Protein AF-A0A4V3RSJ5-F1 (afdb_monomer_lite)

Structure (mmCIF, N/CA/C/O backbone):
data_AF-A0A4V3RSJ5-F1
#
_entry.id   AF-A0A4V3RSJ5-F1
#
loop_
_atom_site.group_PDB
_atom_site.id
_atom_site.type_symbol
_atom_site.label_atom_id
_atom_site.label_alt_id
_atom_site.label_comp_id
_atom_site.label_asym_id
_atom_site.label_entity_id
_atom_site.label_seq_id
_atom_site.pdbx_PDB_ins_code
_atom_site.Cartn_x
_atom_site.Cartn_y
_atom_site.Cartn_z
_atom_site.occupancy
_atom_site.B_iso_or_equiv
_atom_site.auth_seq_id
_atom_site.auth_comp_id
_atom_site.auth_asym_id
_atom_site.auth_atom_id
_atom_site.pdbx_PDB_model_num
ATOM 1 N N . GLY A 1 1 ? -5.827 9.770 -7.055 1.00 69.62 1 GLY A N 1
ATOM 2 C CA . GLY A 1 1 ? -4.522 9.145 -6.762 1.00 69.62 1 GLY A CA 1
ATOM 3 C C . GLY A 1 1 ? -3.580 9.377 -7.926 1.00 69.62 1 GLY A C 1
ATOM 4 O O . GLY A 1 1 ? -4.054 9.429 -9.053 1.00 69.62 1 GLY A O 1
ATOM 5 N N . CYS A 1 2 ? -2.282 9.548 -7.668 1.00 79.81 2 CYS A N 1
ATOM 6 C CA . CYS A 1 2 ? -1.263 9.577 -8.724 1.00 79.81 2 CYS A CA 1
ATOM 7 C C . CYS A 1 2 ? -1.087 8.171 -9.331 1.00 79.81 2 CYS A C 1
ATOM 9 O O . CYS A 1 2 ? -1.341 7.168 -8.660 1.00 79.81 2 CYS A O 1
ATOM 11 N N . GLN A 1 3 ? -0.673 8.079 -10.597 1.00 91.38 3 GLN A N 1
ATOM 12 C CA . GLN A 1 3 ? -0.390 6.790 -11.230 1.00 91.38 3 GLN A CA 1
ATOM 13 C C . GLN A 1 3 ? 0.915 6.197 -10.683 1.00 91.38 3 GLN A C 1
ATOM 15 O O . GLN A 1 3 ? 1.935 6.875 -10.652 1.00 91.38 3 GLN A O 1
ATOM 20 N N . TRP A 1 4 ? 0.927 4.898 -10.365 1.00 92.12 4 TRP A N 1
ATOM 21 C CA . TRP A 1 4 ? 2.132 4.189 -9.899 1.00 92.12 4 TRP A CA 1
ATOM 22 C C . TRP A 1 4 ? 3.332 4.327 -10.844 1.00 92.12 4 TRP A C 1
ATOM 24 O O . TRP A 1 4 ? 4.472 4.360 -10.399 1.00 92.12 4 TRP A O 1
ATOM 34 N N . LYS A 1 5 ? 3.079 4.441 -12.153 1.00 91.81 5 LYS A N 1
ATOM 35 C CA . LYS A 1 5 ? 4.123 4.612 -13.175 1.00 91.81 5 LYS A CA 1
ATOM 36 C C . LYS A 1 5 ? 4.846 5.962 -13.097 1.00 91.81 5 LYS A C 1
ATOM 38 O O . LYS A 1 5 ? 5.887 6.097 -13.723 1.00 91.81 5 LYS A O 1
ATOM 43 N N . LEU A 1 6 ? 4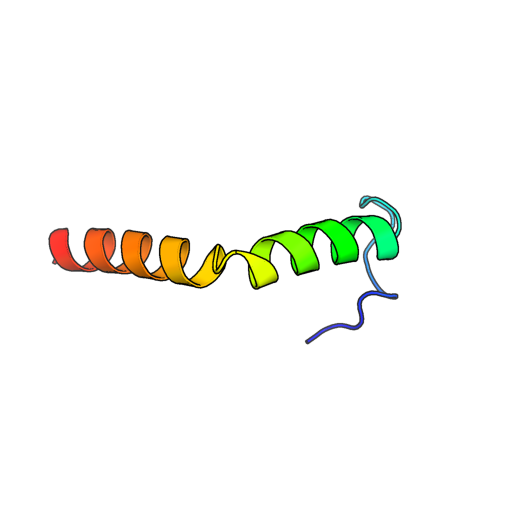.298 6.929 -12.361 1.00 94.62 6 LEU A N 1
ATOM 44 C CA . LEU A 1 6 ? 4.848 8.275 -12.179 1.00 94.62 6 LEU A CA 1
ATOM 45 C C . LEU A 1 6 ? 5.600 8.424 -10.848 1.00 94.62 6 LEU A C 1
ATOM 47 O O . LEU A 1 6 ? 5.789 9.537 -10.365 1.00 94.62 6 LEU A O 1
ATOM 51 N N . LEU A 1 7 ? 5.987 7.311 -10.222 1.00 92.69 7 LEU A N 1
ATOM 52 C CA . LEU A 1 7 ? 6.773 7.346 -8.996 1.00 92.69 7 LEU A CA 1
ATOM 53 C C . LEU A 1 7 ? 8.135 8.025 -9.254 1.00 92.69 7 LEU A C 1
ATOM 55 O O . LEU A 1 7 ? 8.742 7.745 -10.291 1.00 92.69 7 LEU A O 1
ATOM 59 N N . PRO A 1 8 ? 8.630 8.887 -8.343 1.00 94.69 8 PRO A N 1
ATOM 60 C CA . PRO A 1 8 ? 9.955 9.484 -8.478 1.00 94.69 8 PRO A CA 1
ATOM 61 C C . PRO A 1 8 ? 11.059 8.427 -8.587 1.00 94.69 8 PRO A C 1
ATOM 63 O O . PRO A 1 8 ? 10.951 7.342 -8.014 1.00 94.69 8 PRO A O 1
ATOM 66 N N . ASN A 1 9 ? 12.143 8.771 -9.283 1.00 91.88 9 ASN A N 1
ATOM 67 C CA . ASN A 1 9 ? 13.256 7.850 -9.541 1.00 91.88 9 ASN A CA 1
ATOM 68 C C . ASN A 1 9 ? 14.060 7.477 -8.286 1.00 91.88 9 ASN A C 1
ATOM 70 O O . ASN A 1 9 ? 14.799 6.498 -8.321 1.00 91.88 9 ASN A O 1
ATOM 74 N N . ASP A 1 10 ? 13.892 8.214 -7.186 1.00 96.44 10 ASP A N 1
ATOM 75 C CA . ASP A 1 10 ? 14.534 7.909 -5.901 1.00 96.44 10 ASP A CA 1
ATOM 76 C C . ASP A 1 10 ? 13.914 6.685 -5.205 1.00 96.44 10 ASP A C 1
ATOM 78 O O . ASP A 1 10 ? 14.473 6.146 -4.250 1.00 96.44 10 ASP A O 1
ATOM 82 N N . PHE A 1 11 ? 12.758 6.213 -5.681 1.00 94.25 11 PHE A N 1
ATOM 83 C CA . PHE A 1 11 ? 12.131 4.988 -5.201 1.00 94.25 11 PHE A CA 1
ATOM 84 C C . PHE A 1 11 ? 12.529 3.772 -6.052 1.00 94.25 11 PHE A C 1
ATOM 86 O O . PHE A 1 11 ? 12.857 3.896 -7.235 1.00 94.25 11 PHE A O 1
ATOM 93 N N . PRO A 1 12 ? 12.407 2.547 -5.503 1.00 95.25 12 PRO A N 1
ATOM 94 C CA . PRO A 1 12 ? 12.457 1.332 -6.308 1.00 95.25 12 PRO A CA 1
ATOM 95 C C . PRO A 1 12 ? 11.429 1.357 -7.448 1.00 95.25 12 PRO A C 1
ATOM 97 O O . PRO A 1 12 ? 10.410 2.047 -7.377 1.00 95.25 12 PRO A O 1
ATOM 100 N N . LYS A 1 13 ? 11.649 0.534 -8.484 1.00 95.06 13 LYS A N 1
ATOM 101 C CA . LYS A 1 13 ? 10.720 0.407 -9.623 1.00 95.06 13 LYS A CA 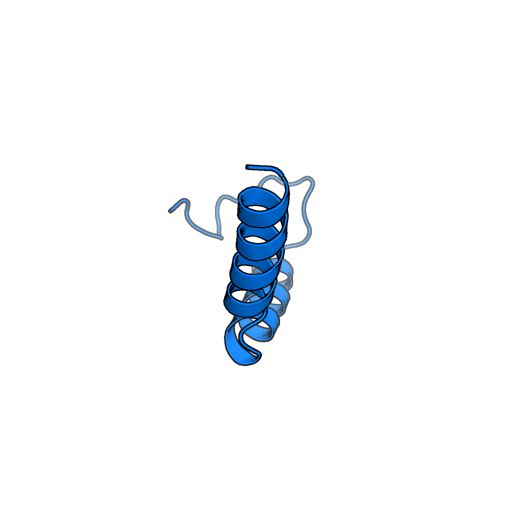1
ATOM 102 C C . LYS A 1 13 ? 9.279 0.258 -9.132 1.00 95.06 13 LYS A C 1
ATOM 104 O O . LYS A 1 13 ? 9.006 -0.543 -8.239 1.00 95.06 13 LYS A O 1
ATOM 109 N N . TRP A 1 14 ? 8.349 0.953 -9.787 1.00 95.75 14 TRP A N 1
ATOM 110 C CA . TRP A 1 14 ? 6.951 1.043 -9.348 1.00 95.75 14 TRP A CA 1
ATOM 111 C C . TRP A 1 14 ? 6.286 -0.308 -9.035 1.00 95.75 14 TRP A C 1
ATOM 113 O O . TRP A 1 14 ? 5.454 -0.380 -8.137 1.00 95.75 14 TRP A O 1
ATOM 123 N N . ARG A 1 15 ? 6.659 -1.392 -9.737 1.00 96.00 15 ARG A N 1
ATOM 124 C CA . ARG A 1 15 ? 6.149 -2.751 -9.474 1.00 96.00 15 ARG A CA 1
ATOM 125 C C . ARG A 1 15 ? 6.513 -3.248 -8.082 1.00 96.00 15 ARG A C 1
ATOM 127 O O . ARG A 1 15 ? 5.652 -3.779 -7.398 1.00 96.00 15 ARG A O 1
ATOM 134 N N . THR A 1 16 ? 7.754 -3.031 -7.656 1.00 96.88 16 THR A N 1
ATOM 135 C CA . THR A 1 16 ? 8.235 -3.423 -6.329 1.00 96.88 16 THR A CA 1
ATOM 136 C C . THR A 1 16 ? 7.430 -2.709 -5.253 1.00 96.88 16 THR A C 1
ATO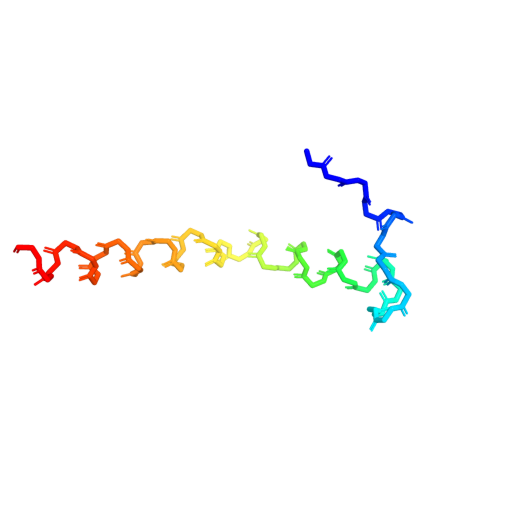M 138 O O . THR A 1 16 ? 6.863 -3.352 -4.378 1.00 96.88 16 THR A O 1
ATOM 141 N N . VAL A 1 17 ? 7.294 -1.386 -5.365 1.00 95.81 17 VAL A N 1
ATOM 142 C CA . VAL A 1 17 ? 6.496 -0.582 -4.426 1.00 95.81 17 VAL A CA 1
ATOM 143 C C . VAL A 1 17 ? 5.037 -1.045 -4.404 1.00 95.81 17 VAL A C 1
ATOM 145 O O . VAL A 1 17 ? 4.455 -1.232 -3.336 1.00 95.81 17 VAL A O 1
ATOM 148 N N . TYR A 1 18 ? 4.463 -1.308 -5.579 1.00 95.31 18 TYR A N 1
ATOM 149 C CA . TYR A 1 18 ? 3.096 -1.799 -5.703 1.00 95.31 18 TYR A CA 1
ATOM 150 C C . TYR A 1 18 ? 2.898 -3.192 -5.085 1.00 95.31 18 TYR A C 1
ATOM 152 O O . TYR A 1 18 ? 1.856 -3.447 -4.489 1.00 95.31 18 TYR A O 1
ATOM 160 N N . GLU A 1 19 ? 3.874 -4.095 -5.171 1.00 97.19 19 GLU A N 1
ATOM 161 C CA . GLU A 1 19 ? 3.798 -5.417 -4.537 1.00 97.19 19 GLU A CA 1
ATOM 162 C C . GLU A 1 19 ? 3.769 -5.332 -3.009 1.00 97.19 19 GLU A C 1
ATOM 164 O O . GLU A 1 19 ? 2.961 -6.020 -2.380 1.00 97.19 19 GLU A O 1
ATOM 169 N N . PHE A 1 20 ? 4.589 -4.468 -2.403 1.00 96.81 20 PHE A N 1
ATOM 170 C CA . PHE A 1 20 ? 4.515 -4.205 -0.961 1.00 96.81 20 PHE A CA 1
ATOM 171 C 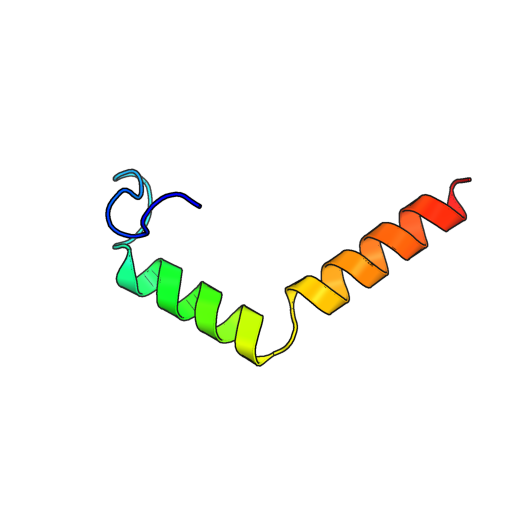C . PHE A 1 20 ? 3.166 -3.600 -0.576 1.00 96.81 20 PHE A C 1
ATOM 173 O O . PHE A 1 20 ? 2.508 -4.101 0.337 1.00 96.81 20 PHE A O 1
ATOM 180 N N . TYR A 1 21 ? 2.710 -2.596 -1.330 1.00 95.69 21 TYR A N 1
ATOM 181 C CA . TYR A 1 21 ? 1.395 -1.997 -1.125 1.00 95.69 21 TYR A CA 1
ATOM 182 C C . TYR A 1 21 ? 0.270 -3.041 -1.191 1.00 95.69 21 TYR A C 1
ATOM 184 O O . TYR A 1 21 ? -0.566 -3.114 -0.290 1.00 95.69 21 TYR A O 1
ATOM 192 N N . ARG A 1 22 ? 0.276 -3.912 -2.206 1.00 97.00 22 ARG A N 1
ATOM 193 C CA . ARG A 1 22 ? -0.699 -5.004 -2.338 1.00 97.00 22 ARG A CA 1
ATOM 194 C C . ARG A 1 22 ? -0.680 -5.952 -1.145 1.00 97.00 22 ARG A C 1
ATOM 196 O O . ARG A 1 22 ? -1.750 -6.336 -0.680 1.00 97.00 22 ARG A O 1
ATOM 203 N N . LYS A 1 23 ? 0.506 -6.323 -0.649 1.00 98.19 23 LYS A N 1
ATOM 204 C CA . LYS A 1 23 ? 0.636 -7.166 0.549 1.00 98.19 23 LYS A CA 1
ATOM 205 C C . LYS A 1 23 ? 0.002 -6.486 1.761 1.00 98.19 23 LYS A C 1
ATOM 207 O O . LYS A 1 23 ? -0.810 -7.113 2.433 1.00 98.19 23 LYS A O 1
ATOM 212 N N . TRP A 1 24 ? 0.285 -5.206 1.996 1.00 98.06 24 TRP A N 1
ATOM 213 C CA . TRP A 1 24 ? -0.300 -4.447 3.108 1.00 98.06 24 TRP A CA 1
ATOM 214 C C . TRP A 1 24 ? -1.823 -4.354 3.043 1.00 98.06 24 TRP A C 1
ATOM 216 O O . TRP A 1 24 ? -2.487 -4.553 4.060 1.00 98.06 24 TRP A O 1
ATOM 226 N N . ILE A 1 25 ? -2.379 -4.124 1.853 1.00 97.31 25 ILE A N 1
ATOM 227 C CA . ILE A 1 25 ? -3.833 -4.117 1.655 1.00 97.31 25 ILE A CA 1
ATOM 228 C C . ILE A 1 25 ? -4.424 -5.505 1.918 1.00 97.31 25 ILE A C 1
ATOM 230 O O . ILE A 1 25 ? -5.422 -5.611 2.623 1.00 97.31 25 ILE A O 1
ATOM 234 N N . SER A 1 26 ? -3.784 -6.576 1.435 1.00 98.12 26 SER A N 1
ATOM 235 C CA . SER A 1 26 ? -4.288 -7.945 1.633 1.00 98.12 26 SER A CA 1
ATOM 236 C C . SER A 1 26 ? -4.370 -8.371 3.100 1.00 98.12 26 SER A C 1
ATOM 238 O O . SER A 1 26 ? -5.168 -9.238 3.439 1.00 98.12 26 SER A O 1
ATOM 240 N N . ILE A 1 27 ? -3.570 -7.752 3.972 1.00 98.25 27 ILE A N 1
ATOM 241 C CA . ILE A 1 27 ? -3.547 -8.054 5.405 1.00 98.25 27 ILE A CA 1
ATOM 242 C C . ILE A 1 27 ? -4.280 -7.006 6.251 1.00 98.25 27 ILE A C 1
ATOM 244 O O . ILE A 1 27 ? -4.147 -7.052 7.474 1.00 98.25 27 ILE A O 1
ATOM 248 N N . GLY A 1 28 ? -4.986 -6.041 5.648 1.00 98.00 28 GLY A N 1
ATOM 249 C CA . GLY A 1 28 ? -5.691 -4.978 6.379 1.00 98.00 28 GLY A CA 1
ATOM 250 C C . GLY A 1 28 ? -4.763 -4.082 7.210 1.00 98.00 28 GLY A C 1
ATOM 251 O O . GLY A 1 28 ? -5.117 -3.661 8.309 1.00 98.00 28 GLY A O 1
ATOM 252 N N . PHE A 1 29 ? -3.532 -3.846 6.742 1.00 98.31 29 PHE A N 1
ATOM 253 C CA . PHE A 1 29 ? -2.523 -3.101 7.505 1.00 98.31 29 PHE A CA 1
ATOM 254 C C . PHE A 1 29 ? -2.968 -1.668 7.820 1.00 98.31 29 PHE A C 1
ATOM 256 O O . PHE A 1 29 ? -2.867 -1.233 8.964 1.00 98.31 29 PHE A O 1
ATOM 263 N N . PHE A 1 30 ? -3.475 -0.948 6.815 1.00 97.25 30 PHE A N 1
ATOM 264 C CA . PHE A 1 30 ? -3.883 0.446 6.987 1.00 97.25 30 PHE A CA 1
ATOM 265 C C . PHE A 1 30 ? -5.097 0.582 7.904 1.00 97.25 30 PHE A C 1
ATOM 267 O O . PHE A 1 30 ? -5.128 1.511 8.699 1.00 97.25 30 PHE A O 1
ATOM 274 N N . ASP A 1 31 ? -6.036 -0.368 7.867 1.00 97.56 31 ASP A N 1
ATOM 275 C CA . ASP A 1 31 ? -7.195 -0.353 8.762 1.00 97.56 31 ASP A CA 1
ATOM 276 C C . ASP A 1 31 ? -6.759 -0.450 10.226 1.00 97.56 31 ASP A C 1
ATOM 278 O O . ASP A 1 31 ? -7.199 0.349 11.052 1.00 97.56 31 ASP A O 1
ATOM 282 N N . ARG A 1 32 ? -5.831 -1.369 10.538 1.00 97.94 32 ARG A N 1
ATOM 283 C CA . ARG A 1 32 ? -5.255 -1.487 11.888 1.00 97.94 32 ARG A CA 1
ATOM 284 C C . ARG A 1 32 ? -4.515 -0.220 12.301 1.00 97.94 32 ARG A C 1
ATOM 286 O O . ARG A 1 32 ? -4.774 0.312 13.374 1.00 97.94 32 ARG A O 1
ATOM 293 N N . LEU A 1 33 ? -3.653 0.299 11.427 1.00 97.44 33 LEU A N 1
ATOM 294 C CA . LEU A 1 33 ? -2.900 1.522 11.701 1.00 97.44 33 LEU A CA 1
ATOM 295 C C . LEU A 1 33 ? -3.833 2.711 11.980 1.00 97.44 33 LEU A C 1
ATOM 297 O O . LEU A 1 33 ? -3.624 3.457 12.932 1.00 97.44 33 LEU A O 1
ATOM 301 N N . THR A 1 34 ? -4.882 2.890 11.175 1.00 97.44 34 THR A N 1
ATOM 302 C CA . THR A 1 34 ? -5.862 3.963 11.370 1.00 97.44 34 THR A CA 1
ATOM 303 C C . THR A 1 34 ? -6.657 3.778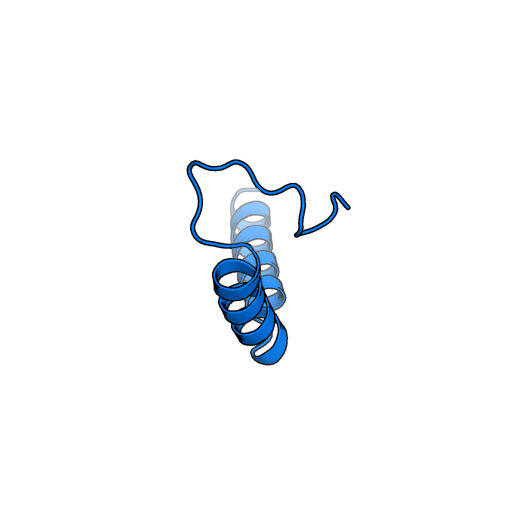 12.662 1.00 97.44 34 THR A C 1
ATOM 305 O O . THR A 1 34 ? -6.888 4.761 13.365 1.00 97.44 34 THR A O 1
ATOM 308 N N . GLN A 1 35 ? -7.052 2.549 13.007 1.00 97.31 35 GLN A N 1
ATOM 309 C CA . GLN A 1 35 ? -7.721 2.258 14.280 1.00 97.31 35 GLN A CA 1
ATOM 310 C C . GLN A 1 35 ? -6.836 2.625 15.478 1.00 97.31 35 GLN A C 1
ATOM 312 O O . GLN A 1 35 ? -7.304 3.317 16.382 1.00 97.31 35 GLN A O 1
ATOM 317 N N . GLU A 1 36 ? -5.563 2.226 15.462 1.00 97.25 36 GLU A N 1
ATOM 318 C CA . GLU A 1 36 ? -4.599 2.528 16.528 1.00 97.25 36 GLU A CA 1
ATOM 319 C C . GLU A 1 36 ? -4.359 4.035 16.672 1.00 97.25 36 GLU A C 1
ATOM 321 O O . GLU A 1 36 ? -4.482 4.579 17.770 1.00 97.25 36 GLU A O 1
ATOM 326 N N . LEU A 1 37 ? -4.088 4.734 15.565 1.00 97.25 37 LEU A N 1
ATOM 327 C CA . LEU A 1 37 ? -3.869 6.183 15.575 1.00 97.25 37 LEU A CA 1
ATOM 328 C C . LEU A 1 37 ? -5.096 6.946 16.087 1.00 97.25 37 LEU A C 1
ATOM 330 O O . LEU A 1 37 ? -4.955 7.886 16.869 1.00 97.25 37 LEU A O 1
ATOM 334 N N . ASN A 1 38 ? -6.301 6.531 15.690 1.00 96.81 38 ASN A N 1
ATOM 335 C CA . ASN A 1 38 ? -7.534 7.146 16.174 1.00 96.81 38 ASN A CA 1
ATOM 336 C C . ASN A 1 38 ? -7.757 6.870 17.662 1.00 96.81 38 ASN A C 1
ATOM 338 O O . ASN A 1 38 ? -8.133 7.788 18.385 1.00 96.81 38 ASN A O 1
ATOM 342 N N . ALA A 1 39 ? -7.503 5.647 18.134 1.00 95.81 39 ALA A N 1
ATOM 343 C CA . ALA A 1 39 ? -7.607 5.320 19.554 1.00 95.81 39 ALA A CA 1
ATOM 344 C C . ALA A 1 39 ? -6.659 6.189 20.398 1.00 95.81 39 ALA A C 1
ATOM 346 O O . ALA A 1 39 ? -7.077 6.746 21.412 1.00 95.81 39 ALA A O 1
ATOM 347 N N . MET A 1 40 ? -5.417 6.382 19.939 1.00 95.88 40 MET A N 1
ATOM 348 C CA . MET A 1 40 ? -4.458 7.284 20.588 1.00 95.88 40 MET A CA 1
ATOM 349 C C . MET A 1 40 ? -4.939 8.739 20.566 1.00 95.88 40 MET A C 1
ATOM 351 O O . MET A 1 40 ? -4.905 9.411 21.592 1.00 95.88 40 MET A O 1
ATOM 355 N N . ALA A 1 41 ? -5.427 9.224 19.421 1.00 94.94 41 ALA A N 1
ATOM 356 C CA . ALA A 1 41 ? -5.916 10.594 19.290 1.00 94.94 41 ALA A CA 1
ATOM 357 C C . ALA A 1 41 ? -7.145 10.878 20.173 1.00 94.94 41 ALA A C 1
ATOM 359 O O . ALA A 1 41 ? -7.268 11.981 20.700 1.00 94.94 41 ALA A O 1
ATOM 360 N N . GLN A 1 42 ? -8.042 9.901 20.359 1.00 89.38 42 GLN A N 1
ATOM 361 C CA . GLN A 1 42 ? -9.200 10.044 21.250 1.00 89.38 42 GLN A CA 1
ATOM 362 C C . GLN A 1 42 ? -8.824 9.943 22.732 1.00 89.38 42 GLN A C 1
ATOM 364 O O . GLN A 1 42 ? -9.461 10.595 23.545 1.00 89.38 42 GLN A O 1
ATOM 369 N N . GLY A 1 43 ? -7.795 9.170 23.092 1.00 75.31 43 GLY A N 1
ATOM 370 C CA . GLY A 1 43 ? -7.322 9.073 24.480 1.00 75.31 43 GLY A CA 1
ATOM 371 C C . GLY A 1 43 ? -6.566 10.309 24.985 1.00 75.31 43 GLY A C 1
ATOM 372 O O . GLY A 1 43 ? -6.372 10.453 26.187 1.00 75.31 43 GLY A O 1
ATOM 373 N N . ILE A 1 44 ? -6.132 11.191 24.079 1.00 67.56 44 ILE A N 1
ATOM 374 C CA . ILE A 1 44 ? -5.512 12.489 24.402 1.00 67.56 44 ILE A CA 1
ATOM 375 C C . ILE A 1 44 ? -6.580 13.590 24.577 1.00 67.56 44 ILE A C 1
ATOM 377 O O . ILE A 1 44 ? -6.267 14.672 25.075 1.00 67.56 44 ILE A O 1
ATOM 381 N N . ARG A 1 45 ? -7.824 13.334 24.154 1.00 54.91 45 ARG A N 1
ATOM 382 C CA . ARG A 1 45 ? -8.925 14.301 24.186 1.00 54.91 45 ARG A CA 1
ATOM 383 C C . ARG A 1 45 ? -9.685 14.296 25.509 1.00 54.91 45 ARG A C 1
ATOM 385 O O . ARG A 1 45 ? -9.776 13.224 26.141 1.00 54.91 45 ARG A O 1
#

Ra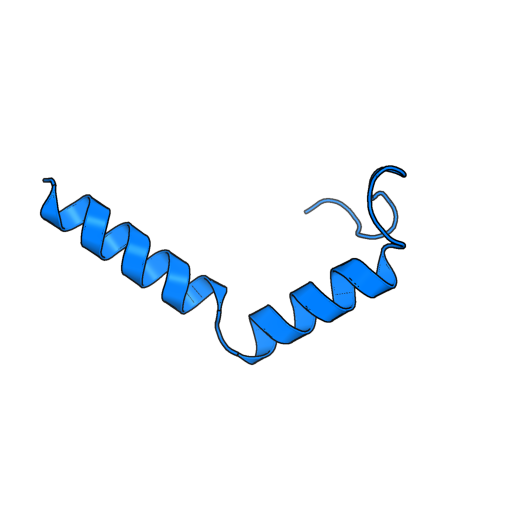dius of gyration: 14.63 Å; chains: 1; bounding box: 24×22×38 Å

InterPro domains:
  IPR025161 Insertion element IS402-like domain [PF13340] (1-33)

Organism: NCBI:txid1796646

Foldseek 3Di:
DDDLCPDDPVDPRSVVVVVVVVVCVVVVVVVVVVVVVVVVVVVVD

Secondary structure (DSSP, 8-state):
---GGG--TTSSPHHHHHHHHHHHHHTTHHHHHHHHHHHHHHHT-

Sequence (45 aa):
GCQWKLLPNDFPKWRTVYEFYRKWISIGFFDRLTQELNAMAQGIR

pLDDT: mean 92.94, std 9.0, range [54.91, 98.31]